Protein AF-A0A0J0ZMI4-F1 (afdb_monomer_lite)

Foldseek 3Di:
DVVLVVVLVVQLVVLVVVLVCCVVPHPPDNVVSVVVSVVSNLVSVCSNVVDDSVVSVVVVVVVVD

Organism: NCBI:txid1409923

Secondary structure (DSSP, 8-state):
-HHHHHHHHHHHHHHHHHHHHHHHH----HHHHHHHHHHHHHHHHHHHHT--HHHHHHHHHHHH-

Radius of gyration: 13.22 Å; chains: 1; bounding box: 33×25×32 Å

Sequence (65 aa):
MIFFVVLFGLLFSVSLFIFLKNFIVHDYSFSENLKSFNNVVIFGVVLLLGINYEKIVSYLELKWN

Structure (mmCIF, N/CA/C/O backbone):
data_AF-A0A0J0ZMI4-F1
#
_entry.id   AF-A0A0J0ZMI4-F1
#
loop_
_atom_site.group_PDB
_atom_site.id
_atom_site.type_symbol
_atom_site.label_atom_id
_atom_site.label_alt_id
_atom_site.label_comp_id
_atom_site.label_asym_id
_atom_site.label_entity_id
_atom_site.label_seq_id
_atom_site.pdbx_PDB_ins_code
_atom_site.Cartn_x
_atom_site.Cartn_y
_atom_site.Cartn_z
_atom_site.occupancy
_atom_site.B_iso_or_equiv
_atom_site.auth_seq_id
_atom_site.auth_comp_id
_atom_site.auth_asym_id
_atom_site.auth_atom_id
_atom_site.pdbx_PDB_model_num
ATOM 1 N N . MET A 1 1 ? -17.460 7.661 7.107 1.00 66.62 1 MET A N 1
ATOM 2 C 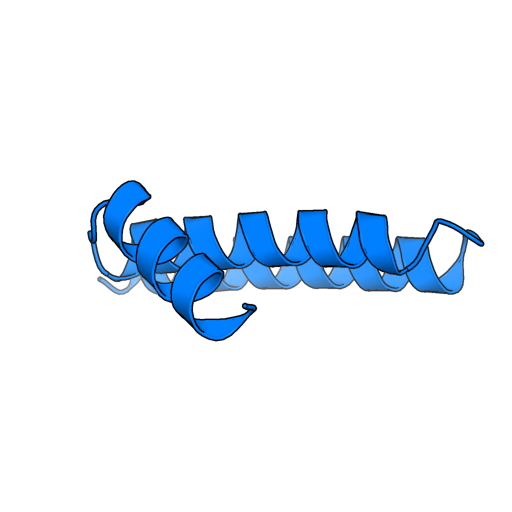CA . MET A 1 1 ? -17.178 6.383 6.414 1.00 66.62 1 MET A CA 1
ATOM 3 C C . MET A 1 1 ? -16.937 6.591 4.918 1.00 66.62 1 MET A C 1
ATOM 5 O O . MET A 1 1 ? -15.817 6.366 4.492 1.00 66.62 1 MET A O 1
ATOM 9 N N . ILE A 1 2 ? -17.894 7.131 4.147 1.00 77.69 2 ILE A N 1
ATOM 10 C CA . ILE A 1 2 ? -17.720 7.428 2.702 1.00 77.69 2 ILE A CA 1
ATOM 11 C C . ILE A 1 2 ? -16.496 8.314 2.410 1.00 77.69 2 ILE A C 1
ATOM 13 O O . ILE A 1 2 ? -15.719 7.999 1.519 1.00 77.69 2 ILE A O 1
ATOM 17 N N . PHE A 1 3 ? -16.272 9.368 3.202 1.00 77.69 3 PHE A N 1
ATOM 18 C CA . PHE A 1 3 ? -15.101 10.243 3.060 1.00 77.69 3 PHE A CA 1
ATOM 19 C C . PHE A 1 3 ? -13.763 9.480 3.105 1.00 77.69 3 PHE A C 1
ATOM 21 O O . PHE A 1 3 ? -12.911 9.681 2.248 1.00 77.69 3 PHE A O 1
ATOM 28 N N . PHE A 1 4 ? -13.603 8.553 4.055 1.00 73.12 4 PHE A N 1
ATOM 29 C CA . PHE A 1 4 ? -12.384 7.749 4.190 1.00 73.12 4 PHE A CA 1
ATOM 30 C C . PHE A 1 4 ? -12.213 6.754 3.039 1.00 73.12 4 PHE A C 1
ATOM 32 O O . PHE A 1 4 ? -11.093 6.531 2.597 1.00 73.12 4 PHE A O 1
ATOM 39 N N . VAL A 1 5 ? -13.313 6.211 2.506 1.00 73.50 5 VAL A N 1
ATOM 40 C CA . VAL A 1 5 ? -13.293 5.339 1.318 1.00 73.50 5 VAL A CA 1
ATOM 41 C C . VAL A 1 5 ? -12.841 6.104 0.076 1.00 73.50 5 VAL A C 1
ATOM 43 O O . VAL A 1 5 ? -11.993 5.619 -0.669 1.00 73.50 5 VAL A O 1
ATOM 46 N N . VAL A 1 6 ? -13.355 7.320 -0.123 1.00 78.12 6 VAL A N 1
ATOM 47 C CA . VAL A 1 6 ? -12.946 8.189 -1.237 1.00 78.12 6 VAL A CA 1
ATOM 48 C C . VAL A 1 6 ? -11.474 8.586 -1.103 1.00 78.12 6 VAL A C 1
ATOM 50 O O . VAL A 1 6 ? -10.726 8.505 -2.076 1.00 78.12 6 VAL A O 1
ATOM 53 N N . LEU A 1 7 ? -11.038 8.954 0.105 1.00 78.81 7 LEU A N 1
ATOM 54 C CA . LEU A 1 7 ? -9.648 9.315 0.378 1.00 78.81 7 LEU A CA 1
ATOM 55 C C . LEU A 1 7 ? -8.695 8.130 0.153 1.00 78.81 7 LEU A C 1
ATOM 57 O O . LEU A 1 7 ? -7.649 8.296 -0.470 1.00 78.81 7 LEU A O 1
ATOM 61 N N . PHE A 1 8 ? -9.078 6.928 0.591 1.00 80.44 8 PHE A N 1
ATOM 62 C CA . PHE A 1 8 ? -8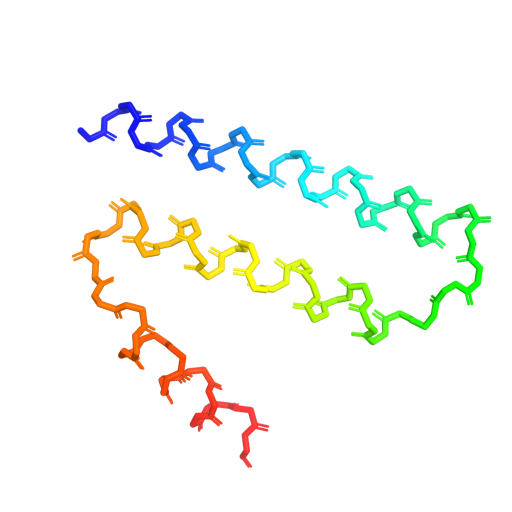.331 5.698 0.328 1.00 80.44 8 PHE A CA 1
ATOM 63 C C . PHE A 1 8 ? -8.223 5.404 -1.167 1.00 80.44 8 PHE A C 1
ATOM 65 O O . PHE A 1 8 ? -7.128 5.139 -1.654 1.00 80.44 8 PHE A O 1
ATOM 72 N N . GLY A 1 9 ? -9.334 5.490 -1.903 1.00 80.12 9 GLY A N 1
ATOM 73 C CA . GLY A 1 9 ? -9.345 5.264 -3.348 1.00 80.12 9 GLY A CA 1
ATOM 74 C C . GLY A 1 9 ? -8.425 6.230 -4.101 1.00 80.12 9 GLY A C 1
ATOM 75 O O . GLY A 1 9 ? -7.701 5.810 -5.006 1.00 80.12 9 GLY A O 1
ATOM 76 N N . LEU A 1 10 ? -8.396 7.502 -3.690 1.00 83.56 10 LEU A N 1
ATOM 77 C CA . LEU A 1 10 ? -7.483 8.515 -4.227 1.00 83.56 10 LEU A CA 1
ATOM 78 C C . LEU A 1 10 ? -6.018 8.184 -3.928 1.00 83.56 10 LEU A C 1
ATOM 80 O O . LEU A 1 10 ? -5.207 8.141 -4.852 1.00 83.56 10 LEU A O 1
ATOM 84 N N . LEU A 1 11 ? -5.685 7.906 -2.664 1.00 82.31 11 LEU A N 1
ATOM 85 C CA . LEU A 1 11 ? -4.320 7.561 -2.253 1.00 82.31 11 LEU A CA 1
ATOM 86 C C . LEU A 1 11 ? -3.823 6.295 -2.963 1.00 82.31 11 LEU A C 1
ATOM 88 O O . LEU A 1 11 ? -2.724 6.290 -3.512 1.00 82.31 11 LEU A O 1
ATOM 92 N N . PHE A 1 12 ? -4.661 5.260 -3.032 1.00 82.38 12 PHE A N 1
ATOM 93 C CA . PHE A 1 12 ? -4.357 4.015 -3.731 1.00 82.38 12 PHE A CA 1
ATOM 94 C C . PHE A 1 12 ? -4.082 4.248 -5.219 1.00 82.38 12 PHE A C 1
ATOM 96 O O . PHE A 1 12 ? -3.071 3.781 -5.741 1.00 82.38 12 PHE A O 1
ATOM 103 N N . SER A 1 13 ? -4.950 5.004 -5.897 1.00 80.62 13 SER A N 1
ATOM 104 C CA . SER A 1 13 ? -4.820 5.266 -7.335 1.00 80.62 13 SER A CA 1
ATOM 105 C C . SER A 1 13 ? -3.558 6.067 -7.661 1.00 80.62 13 SER A C 1
ATOM 107 O O . SER A 1 13 ? -2.855 5.742 -8.619 1.00 80.62 13 SER A O 1
ATOM 109 N N . VAL A 1 14 ? -3.227 7.075 -6.846 1.00 84.12 14 VAL A N 1
ATOM 110 C CA . VAL A 1 14 ? -2.001 7.876 -7.007 1.00 84.12 14 VAL A CA 1
ATOM 111 C C . VAL A 1 14 ? -0.756 7.015 -6.788 1.00 84.12 14 VAL A C 1
ATOM 113 O O . VAL A 1 14 ? 0.164 7.048 -7.607 1.00 84.12 14 VAL A O 1
ATOM 116 N N . SER A 1 15 ? -0.729 6.201 -5.733 1.00 81.38 15 SER A N 1
ATOM 117 C CA . SER A 1 15 ? 0.401 5.309 -5.459 1.00 81.38 15 SER A CA 1
ATOM 118 C C . SER A 1 15 ? 0.577 4.234 -6.526 1.00 81.38 15 SER A C 1
ATOM 120 O O . SER A 1 15 ? 1.710 3.950 -6.910 1.00 81.38 15 SER A O 1
ATOM 122 N N . LEU A 1 16 ? -0.518 3.674 -7.047 1.00 80.31 16 LEU A N 1
ATOM 123 C CA . LEU A 1 16 ? -0.482 2.689 -8.129 1.00 80.31 16 LEU A CA 1
ATOM 124 C C . LEU A 1 16 ? 0.085 3.310 -9.410 1.00 80.31 16 LEU A C 1
ATOM 126 O O . LEU A 1 16 ? 0.921 2.703 -10.077 1.00 80.31 16 LEU A O 1
ATOM 130 N N . PHE A 1 17 ? -0.327 4.538 -9.728 1.00 82.94 17 PHE A N 1
ATOM 131 C CA . PHE A 1 17 ? 0.185 5.271 -10.882 1.00 82.94 17 PHE A CA 1
ATOM 132 C C . PHE A 1 17 ? 1.689 5.550 -10.768 1.00 82.94 17 PHE A C 1
ATOM 134 O O . PHE A 1 17 ? 2.427 5.337 -11.729 1.00 82.94 17 PHE A O 1
ATOM 141 N N . ILE A 1 18 ? 2.162 5.976 -9.591 1.00 81.38 18 ILE A N 1
ATOM 142 C CA . ILE A 1 18 ? 3.593 6.205 -9.336 1.00 81.38 18 ILE A CA 1
ATOM 143 C C . ILE A 1 18 ? 4.379 4.893 -9.428 1.00 81.38 18 ILE A C 1
ATOM 145 O O . ILE A 1 18 ? 5.428 4.865 -10.067 1.00 81.38 18 ILE A O 1
ATOM 149 N N . PHE A 1 19 ? 3.862 3.804 -8.852 1.00 80.62 19 PHE A N 1
ATOM 150 C CA . PHE A 1 19 ? 4.477 2.479 -8.934 1.00 80.62 19 PHE A CA 1
ATOM 151 C C . PHE A 1 19 ? 4.625 2.014 -10.388 1.00 80.62 19 PHE A C 1
ATOM 153 O O . PHE A 1 19 ? 5.725 1.667 -10.810 1.00 80.62 19 PHE A O 1
ATOM 160 N N . LEU A 1 20 ? 3.546 2.076 -11.177 1.00 79.19 20 LEU A N 1
ATOM 161 C CA . LEU A 1 20 ? 3.549 1.700 -12.594 1.00 79.19 20 LEU A CA 1
ATOM 162 C C . LEU A 1 20 ? 4.485 2.586 -13.419 1.00 79.19 20 LEU A C 1
ATOM 164 O O . LEU A 1 20 ? 5.247 2.078 -14.236 1.00 79.19 20 LEU A O 1
ATOM 168 N N . LYS A 1 21 ? 4.469 3.903 -13.190 1.00 80.31 21 LYS A N 1
ATOM 169 C CA . LYS A 1 21 ? 5.376 4.835 -13.867 1.00 80.31 21 LYS A CA 1
ATOM 170 C C . LYS A 1 21 ? 6.832 4.511 -13.546 1.00 80.31 21 LYS A C 1
ATOM 172 O O . LYS A 1 21 ? 7.643 4.440 -14.464 1.00 80.31 21 LYS A O 1
ATOM 177 N N . ASN A 1 22 ? 7.161 4.304 -12.273 1.00 75.06 22 ASN A N 1
ATOM 178 C CA . ASN A 1 22 ? 8.524 3.981 -11.869 1.00 75.06 22 ASN A CA 1
ATOM 179 C C . ASN A 1 22 ? 8.958 2.610 -12.393 1.00 75.06 22 ASN A C 1
ATOM 181 O O . ASN A 1 22 ? 10.120 2.474 -12.736 1.00 75.06 22 ASN A O 1
ATOM 185 N N . PHE A 1 23 ? 8.045 1.641 -12.497 1.00 69.62 23 PHE A N 1
ATOM 186 C CA . PHE A 1 23 ? 8.308 0.319 -13.072 1.00 69.62 23 PHE A CA 1
ATOM 187 C C . PHE A 1 23 ? 8.543 0.355 -14.590 1.00 69.62 23 PHE A C 1
ATOM 189 O O . PHE A 1 23 ? 9.363 -0.396 -15.102 1.00 69.62 23 PHE A O 1
ATOM 196 N N . ILE A 1 24 ? 7.824 1.217 -15.317 1.00 70.56 24 ILE A N 1
ATOM 197 C CA . ILE A 1 24 ? 7.918 1.317 -16.782 1.00 70.56 24 ILE A CA 1
ATOM 198 C C . ILE A 1 24 ? 9.098 2.198 -17.219 1.00 70.56 24 ILE A C 1
ATOM 200 O O . ILE A 1 24 ? 9.739 1.908 -18.226 1.00 70.56 24 ILE A O 1
ATOM 204 N N . VAL A 1 25 ? 9.352 3.306 -16.515 1.00 67.06 25 VAL A N 1
ATOM 205 C CA . VAL A 1 25 ? 10.287 4.357 -16.964 1.00 67.06 25 VAL A CA 1
ATOM 206 C C . VAL A 1 25 ? 11.697 4.161 -16.417 1.00 67.06 25 VAL A C 1
ATOM 208 O O . VAL A 1 25 ? 12.662 4.567 -17.062 1.00 67.06 25 VAL A O 1
ATOM 211 N N . HIS A 1 26 ? 11.836 3.556 -15.241 1.00 56.72 26 HIS A N 1
ATOM 212 C CA . HIS A 1 26 ? 13.132 3.354 -14.621 1.00 56.72 26 HIS A CA 1
ATOM 213 C C . HIS A 1 26 ? 13.322 1.889 -14.245 1.00 56.72 26 HIS A C 1
ATOM 215 O O . HIS A 1 26 ? 12.430 1.253 -13.699 1.00 56.72 26 HIS A O 1
ATOM 221 N N . ASP A 1 27 ? 14.538 1.386 -14.435 1.00 56.94 27 ASP A N 1
ATOM 222 C CA . ASP A 1 27 ? 15.008 0.102 -13.900 1.00 56.94 27 ASP A CA 1
ATOM 223 C C . ASP A 1 27 ? 15.229 0.201 -12.369 1.00 56.94 27 ASP A C 1
ATOM 225 O O . ASP A 1 27 ? 16.236 -0.229 -11.810 1.00 56.94 27 ASP A O 1
ATOM 229 N N . TYR A 1 28 ? 14.320 0.895 -11.673 1.00 56.28 28 TYR A N 1
ATOM 230 C CA . TYR A 1 28 ? 14.306 0.968 -10.220 1.00 56.28 28 TYR A CA 1
ATOM 231 C C . TYR A 1 28 ? 13.996 -0.428 -9.696 1.00 56.28 28 TYR A C 1
ATOM 233 O O . TYR A 1 28 ? 13.031 -1.056 -10.135 1.00 56.28 28 TYR A O 1
ATOM 241 N N . SER A 1 29 ? 14.790 -0.875 -8.720 1.00 64.56 29 SER A N 1
ATOM 242 C CA . SER A 1 29 ? 14.579 -2.107 -7.963 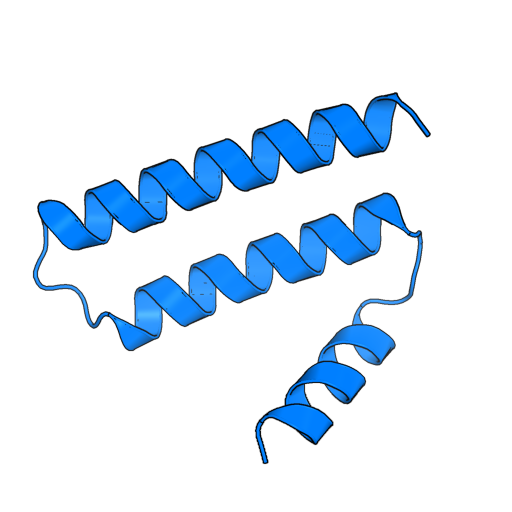1.00 64.56 29 SER A CA 1
ATOM 243 C C . SER A 1 29 ? 13.086 -2.321 -7.695 1.00 64.56 29 SER A C 1
ATOM 245 O O . SER A 1 29 ? 12.470 -1.616 -6.889 1.00 64.56 29 SER A O 1
ATOM 247 N N . PHE A 1 30 ? 12.493 -3.295 -8.394 1.00 66.50 30 PHE A N 1
ATOM 248 C CA . PHE A 1 30 ? 11.081 -3.665 -8.260 1.00 66.50 30 PHE A CA 1
ATOM 249 C C . PHE A 1 30 ? 10.699 -3.845 -6.785 1.00 66.50 30 PHE A C 1
ATOM 251 O O . PHE A 1 30 ? 9.638 -3.405 -6.351 1.00 66.50 30 PHE A O 1
ATOM 258 N N . SER A 1 31 ? 11.625 -4.406 -6.004 1.00 65.00 31 SER A N 1
ATOM 259 C CA . SER A 1 31 ? 11.536 -4.594 -4.557 1.00 65.00 31 SER A CA 1
ATOM 260 C C . SER A 1 31 ? 11.307 -3.290 -3.777 1.00 65.00 31 SER A C 1
ATOM 262 O O . SER A 1 31 ? 10.427 -3.248 -2.914 1.00 65.00 31 SER A O 1
ATOM 264 N N . GLU A 1 32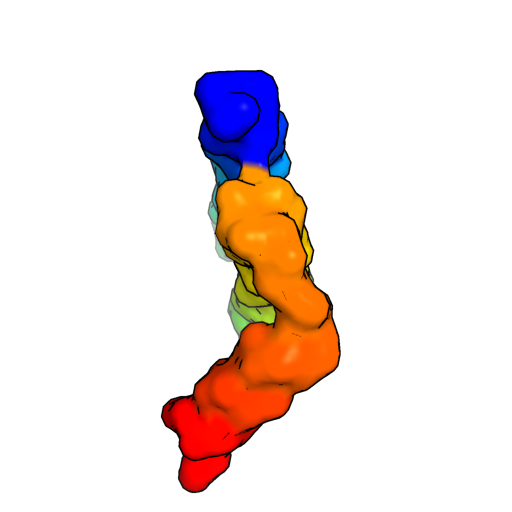 ? 12.042 -2.217 -4.074 1.00 69.31 32 GLU A N 1
ATOM 265 C CA . GLU A 1 32 ? 11.935 -0.950 -3.335 1.00 69.31 32 GLU A CA 1
ATOM 266 C C . GLU A 1 32 ? 10.631 -0.213 -3.653 1.00 69.31 32 GLU A C 1
ATOM 268 O O . GLU A 1 32 ? 9.941 0.267 -2.747 1.00 69.31 32 GLU A O 1
ATOM 273 N N . ASN A 1 33 ? 10.238 -0.199 -4.930 1.00 70.44 33 ASN A N 1
ATOM 274 C CA . ASN A 1 33 ? 8.957 0.366 -5.354 1.00 70.44 33 ASN A CA 1
ATOM 275 C C . ASN A 1 33 ? 7.772 -0.407 -4.755 1.00 70.44 33 ASN A C 1
ATOM 277 O O . ASN A 1 33 ? 6.795 0.208 -4.321 1.00 70.44 33 ASN A O 1
ATOM 281 N N . LEU A 1 34 ? 7.865 -1.740 -4.676 1.00 69.69 34 LEU A N 1
ATOM 282 C CA . LEU A 1 34 ? 6.812 -2.584 -4.108 1.00 69.69 34 LEU A CA 1
ATOM 283 C C . LEU A 1 34 ? 6.666 -2.359 -2.598 1.00 69.69 34 LEU A C 1
ATOM 285 O O . LEU A 1 34 ? 5.548 -2.295 -2.088 1.00 69.69 34 LEU A O 1
ATOM 289 N N . LYS A 1 35 ? 7.784 -2.169 -1.886 1.00 76.44 35 LYS A N 1
ATOM 290 C CA . LYS A 1 35 ? 7.786 -1.851 -0.451 1.00 76.44 35 LYS A CA 1
ATOM 291 C C . LYS A 1 35 ? 7.139 -0.491 -0.171 1.00 76.44 35 LYS A C 1
ATOM 293 O O . LYS A 1 35 ? 6.319 -0.377 0.739 1.00 76.44 35 LYS A O 1
ATOM 298 N N . SER A 1 36 ? 7.456 0.518 -0.984 1.00 72.88 36 SER A N 1
ATOM 299 C CA . SER A 1 36 ? 6.852 1.853 -0.889 1.00 72.88 36 SER A CA 1
ATOM 300 C C . SER A 1 36 ? 5.343 1.820 -1.170 1.00 72.88 36 SER A C 1
ATOM 302 O O . SER A 1 36 ? 4.555 2.371 -0.401 1.00 72.88 36 SER A O 1
ATOM 304 N N . PHE A 1 37 ? 4.920 1.090 -2.208 1.00 76.12 37 PHE A N 1
ATOM 305 C CA . PHE A 1 37 ? 3.503 0.888 -2.519 1.00 76.12 37 PHE A CA 1
ATOM 306 C C . PHE A 1 37 ? 2.761 0.174 -1.378 1.00 76.12 37 PHE A C 1
ATOM 308 O O . PHE A 1 37 ? 1.729 0.668 -0.920 1.00 76.12 37 PHE A O 1
ATOM 315 N N . ASN A 1 38 ? 3.313 -0.926 -0.853 1.00 77.38 38 ASN A N 1
ATOM 316 C CA . ASN A 1 38 ? 2.721 -1.659 0.271 1.00 77.38 38 ASN A CA 1
ATOM 317 C C . ASN A 1 38 ? 2.523 -0.772 1.506 1.00 77.38 38 ASN A C 1
ATOM 319 O O . ASN A 1 38 ? 1.453 -0.809 2.110 1.00 77.38 38 ASN A O 1
ATOM 323 N N . ASN A 1 39 ? 3.505 0.062 1.858 1.00 76.12 39 ASN A N 1
ATOM 324 C CA . ASN A 1 39 ? 3.391 0.956 3.013 1.00 76.12 39 ASN A CA 1
ATOM 325 C C . ASN A 1 39 ? 2.225 1.948 2.874 1.00 76.12 39 ASN A C 1
ATOM 327 O O . ASN A 1 39 ? 1.500 2.183 3.843 1.00 76.12 39 ASN A O 1
ATOM 331 N N . VAL A 1 40 ? 1.996 2.497 1.676 1.00 75.69 40 VAL A N 1
ATOM 332 C CA . VAL A 1 40 ? 0.879 3.429 1.446 1.00 75.69 40 VAL A CA 1
ATOM 333 C C . VAL A 1 40 ? -0.471 2.710 1.474 1.00 75.69 40 VAL A C 1
ATOM 335 O O . VAL A 1 40 ? -1.433 3.235 2.037 1.00 75.69 40 VAL A O 1
ATOM 338 N N . VAL A 1 41 ? -0.546 1.487 0.941 1.00 75.94 41 VAL A N 1
ATOM 339 C CA . VAL A 1 41 ? -1.760 0.659 1.026 1.00 75.94 41 VAL A CA 1
ATOM 340 C C . VAL A 1 41 ? -2.098 0.344 2.486 1.00 75.94 41 VAL A C 1
ATOM 342 O O . VAL A 1 41 ? -3.246 0.514 2.895 1.00 75.94 41 VAL A O 1
ATOM 345 N N . ILE A 1 42 ? -1.106 -0.040 3.294 1.00 74.56 42 ILE A N 1
ATOM 346 C CA . ILE A 1 42 ? -1.270 -0.320 4.730 1.00 74.56 42 ILE A CA 1
ATOM 347 C C . ILE A 1 42 ? -1.765 0.917 5.481 1.00 74.56 42 ILE A C 1
ATOM 349 O O . ILE A 1 42 ? -2.730 0.834 6.242 1.00 74.56 42 ILE A O 1
ATOM 353 N N . PHE A 1 43 ? -1.150 2.075 5.235 1.00 72.75 43 PHE A N 1
ATOM 354 C CA . PHE A 1 43 ? -1.585 3.346 5.813 1.00 72.75 43 PHE A CA 1
ATOM 355 C C . PHE A 1 43 ? -3.032 3.686 5.428 1.00 72.75 43 PHE A C 1
ATOM 357 O O . PHE A 1 43 ? -3.831 4.113 6.264 1.00 72.75 43 PHE A O 1
ATOM 364 N N . GLY A 1 44 ? -3.399 3.433 4.174 1.00 71.25 44 GLY A N 1
ATOM 365 C CA . GLY A 1 44 ? -4.762 3.597 3.699 1.00 71.25 44 GLY A CA 1
ATOM 366 C C . GLY A 1 44 ? -5.766 2.677 4.408 1.00 71.25 44 GLY A C 1
ATOM 367 O O . GLY A 1 44 ? -6.844 3.130 4.791 1.00 71.25 44 GLY A O 1
ATOM 368 N N . VAL A 1 45 ? -5.410 1.410 4.637 1.00 70.00 45 VAL A N 1
ATOM 369 C CA . VAL A 1 45 ? -6.245 0.439 5.370 1.00 70.00 45 VAL A CA 1
ATOM 370 C C . VAL A 1 45 ? -6.427 0.852 6.835 1.00 70.00 45 VAL A C 1
ATOM 372 O O . VAL A 1 45 ? -7.536 0.766 7.363 1.00 70.00 45 VAL A O 1
ATOM 375 N N . VAL A 1 46 ? -5.371 1.362 7.474 1.00 71.62 46 VAL A N 1
ATOM 376 C CA . VAL A 1 46 ? -5.411 1.948 8.826 1.00 71.62 46 VAL A CA 1
ATOM 377 C C . VAL A 1 46 ? -6.401 3.107 8.900 1.00 71.62 46 VAL A C 1
ATOM 379 O O . VAL A 1 46 ? -7.261 3.125 9.780 1.00 71.62 46 VAL A O 1
ATOM 382 N N . LEU A 1 47 ? -6.333 4.036 7.943 1.00 67.56 47 LEU A N 1
ATOM 383 C CA . LEU A 1 47 ? -7.259 5.168 7.832 1.00 67.56 47 LEU A CA 1
ATOM 384 C C . LEU A 1 47 ? -8.713 4.725 7.635 1.00 67.56 47 LEU A C 1
ATOM 386 O O . LEU A 1 47 ? -9.627 5.348 8.173 1.00 67.56 47 LEU A O 1
ATOM 390 N N . LEU A 1 48 ? -8.932 3.667 6.853 1.00 68.06 48 LEU A N 1
ATOM 391 C CA . LEU A 1 48 ? -10.266 3.215 6.462 1.00 68.06 48 LEU A CA 1
ATOM 392 C C . LEU A 1 48 ? -10.963 2.405 7.558 1.00 68.06 48 LEU A C 1
ATOM 394 O O . LEU A 1 48 ? -12.173 2.535 7.744 1.00 68.06 48 LEU A O 1
ATOM 398 N N . LEU A 1 49 ? -10.202 1.584 8.282 1.00 68.06 49 LEU A N 1
ATOM 399 C CA . LEU A 1 49 ? -10.717 0.734 9.354 1.00 68.06 49 LEU A CA 1
ATOM 400 C C . LEU A 1 49 ? -10.575 1.374 10.746 1.00 68.06 49 LEU A C 1
ATOM 402 O O . LEU A 1 49 ? -11.122 0.844 11.710 1.00 68.06 49 LEU A O 1
ATOM 406 N N . GLY A 1 50 ? -9.848 2.492 10.872 1.00 63.25 50 GLY A N 1
ATOM 407 C CA . GLY A 1 50 ? -9.534 3.113 12.164 1.00 63.25 50 GLY A CA 1
ATOM 408 C C . GLY A 1 50 ? -8.698 2.206 13.077 1.00 63.25 50 GLY A C 1
ATOM 409 O O . GLY A 1 50 ? -8.740 2.341 14.298 1.00 63.25 50 GLY A O 1
ATOM 410 N N . ILE A 1 51 ? -7.987 1.236 12.497 1.00 65.19 51 ILE A N 1
ATOM 411 C CA . ILE A 1 51 ? -7.217 0.220 13.223 1.00 65.19 51 ILE A CA 1
ATOM 412 C C . ILE A 1 51 ? -5.799 0.739 13.456 1.0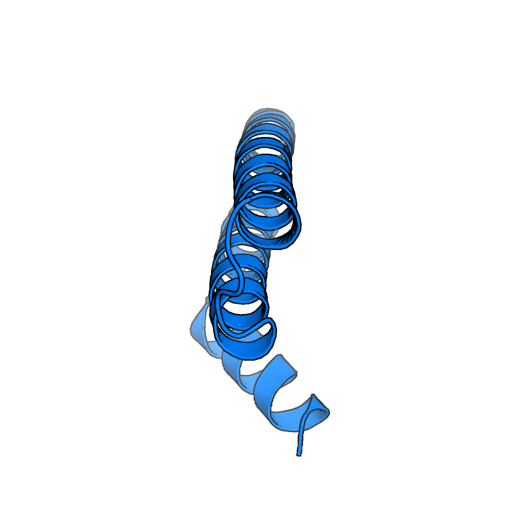0 65.19 51 ILE A C 1
ATOM 414 O O . ILE A 1 51 ? -5.209 1.345 12.572 1.00 65.19 51 ILE A O 1
ATOM 418 N N . ASN A 1 52 ? -5.225 0.466 14.630 1.00 65.88 52 ASN A N 1
ATOM 419 C CA . ASN A 1 52 ? -3.853 0.854 14.961 1.00 65.88 52 ASN A CA 1
ATOM 420 C C . ASN A 1 52 ? -2.836 0.281 13.943 1.00 65.88 52 ASN A C 1
ATOM 422 O O . ASN A 1 52 ? -2.788 -0.933 13.727 1.00 65.88 52 ASN A O 1
ATOM 426 N N . TYR A 1 53 ? -2.012 1.161 13.364 1.00 64.00 53 TYR A N 1
ATOM 427 C CA . TYR A 1 53 ? -0.959 0.846 12.392 1.00 64.00 53 TYR A CA 1
ATOM 428 C C . TYR A 1 53 ? -0.020 -0.265 12.876 1.00 64.00 53 TYR A C 1
ATOM 430 O O . TYR A 1 53 ? 0.258 -1.199 12.125 1.00 64.00 53 TYR A O 1
ATOM 438 N N . GLU A 1 54 ? 0.373 -0.241 14.153 1.00 63.91 54 GLU A N 1
ATOM 439 C CA . GLU A 1 54 ? 1.267 -1.251 14.740 1.00 63.91 54 GLU A CA 1
ATOM 440 C C . GLU A 1 54 ? 0.688 -2.671 14.668 1.00 63.91 54 GLU A C 1
ATOM 442 O O . GLU A 1 54 ? 1.406 -3.631 14.388 1.00 63.91 54 GLU A O 1
ATOM 447 N N . LYS A 1 55 ? -0.633 -2.816 14.847 1.00 66.50 55 LYS A N 1
ATOM 448 C CA . LYS A 1 55 ? -1.307 -4.121 14.761 1.00 66.50 55 LYS A CA 1
ATOM 449 C C . LYS A 1 55 ? -1.317 -4.677 13.341 1.00 66.50 55 LYS A C 1
ATOM 451 O O . LYS A 1 55 ? -1.221 -5.889 13.180 1.00 66.50 55 LYS A O 1
ATOM 456 N N . ILE A 1 56 ? -1.449 -3.822 12.326 1.00 66.69 56 ILE A N 1
ATOM 457 C CA . ILE A 1 56 ? -1.472 -4.258 10.922 1.00 66.69 56 ILE A CA 1
ATOM 458 C C . ILE A 1 56 ? -0.065 -4.621 10.447 1.00 66.69 56 ILE A C 1
ATOM 460 O O . ILE A 1 56 ? 0.097 -5.655 9.801 1.00 66.69 56 ILE A O 1
ATOM 464 N N . VAL A 1 57 ? 0.947 -3.825 10.807 1.00 65.44 57 VAL A N 1
ATOM 465 C CA . VAL A 1 57 ? 2.351 -4.135 10.492 1.00 65.44 57 VAL A CA 1
ATOM 466 C C . VAL A 1 57 ? 2.755 -5.471 11.113 1.00 65.44 57 VAL A C 1
ATOM 468 O O . VAL A 1 57 ? 3.236 -6.341 10.394 1.00 65.44 57 VAL A O 1
ATOM 471 N N . SER A 1 58 ? 2.440 -5.691 12.394 1.00 65.94 58 SER A N 1
ATOM 472 C CA . SER A 1 58 ? 2.682 -6.975 13.064 1.00 65.94 58 SER A CA 1
ATOM 473 C C . SER A 1 58 ? 1.998 -8.154 12.355 1.00 65.94 58 SER A C 1
ATOM 475 O O . SER A 1 58 ? 2.612 -9.204 12.176 1.00 65.94 58 SER A O 1
ATOM 477 N N . TYR A 1 59 ? 0.752 -7.986 11.897 1.00 62.72 59 TYR A N 1
ATOM 478 C CA . TYR A 1 59 ? 0.022 -9.030 11.166 1.00 62.72 59 TYR A CA 1
ATOM 479 C C . TYR A 1 59 ? 0.634 -9.354 9.797 1.00 62.72 59 TYR A C 1
ATOM 481 O O . TYR A 1 59 ? 0.529 -10.486 9.326 1.00 62.72 59 TYR A O 1
ATOM 489 N N . LEU A 1 60 ? 1.233 -8.362 9.136 1.00 62.34 60 LEU A N 1
ATOM 490 C CA . LEU A 1 60 ? 1.859 -8.530 7.827 1.00 62.34 60 LEU A CA 1
ATOM 491 C C . LEU A 1 60 ? 3.268 -9.110 7.938 1.00 62.34 60 LEU A C 1
ATOM 493 O O . LEU A 1 60 ? 3.598 -9.995 7.154 1.00 62.34 60 LEU A O 1
ATOM 497 N N . GLU A 1 61 ? 4.052 -8.694 8.933 1.00 59.09 61 GLU A N 1
ATOM 498 C CA . GLU A 1 61 ? 5.356 -9.298 9.237 1.00 59.09 61 GLU A CA 1
ATOM 499 C C . GLU A 1 61 ? 5.217 -10.778 9.622 1.00 59.09 61 GLU A C 1
ATOM 501 O O . GLU A 1 61 ? 5.977 -11.606 9.130 1.00 59.09 61 GLU A O 1
ATOM 506 N N . LEU A 1 62 ? 4.185 -11.142 10.395 1.00 54.59 62 LEU A N 1
ATOM 507 C CA . LEU A 1 62 ? 3.867 -12.540 10.729 1.00 54.59 62 LEU A CA 1
ATOM 508 C C . LEU A 1 62 ? 3.480 -13.407 9.523 1.00 54.59 62 LEU A C 1
ATOM 510 O O . LEU A 1 62 ? 3.514 -14.628 9.626 1.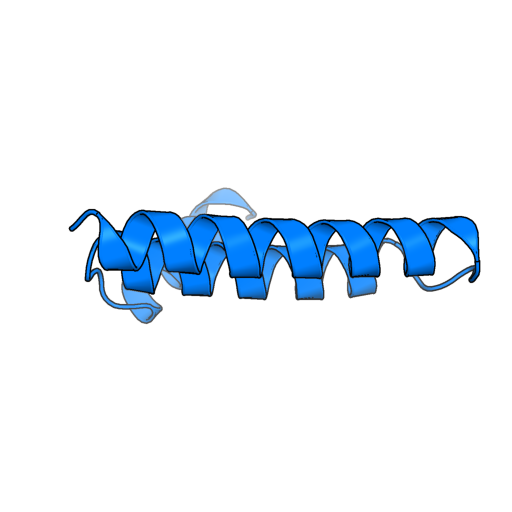00 54.59 62 LEU A O 1
ATOM 514 N N . LYS A 1 63 ? 3.053 -12.802 8.411 1.00 44.34 63 LYS A N 1
ATOM 515 C CA . LYS A 1 63 ? 2.592 -13.529 7.218 1.00 44.34 63 LYS A CA 1
ATOM 516 C C . LYS A 1 63 ? 3.659 -13.620 6.123 1.00 44.34 63 LYS A C 1
ATOM 518 O O . LYS A 1 63 ? 3.469 -14.360 5.162 1.00 44.34 63 LYS A O 1
ATOM 523 N N . TRP A 1 64 ? 4.725 -12.830 6.238 1.00 44.44 64 TRP A N 1
ATOM 524 C CA . TRP A 1 64 ? 5.838 -12.760 5.285 1.00 44.44 64 TRP A CA 1
ATOM 525 C C . TRP A 1 64 ? 7.113 -13.459 5.784 1.00 44.44 64 TRP A C 1
ATOM 527 O O . TRP A 1 64 ? 8.105 -13.475 5.056 1.00 44.44 64 TRP A O 1
ATOM 537 N N . ASN A 1 65 ? 7.074 -14.039 6.985 1.00 43.47 65 ASN A N 1
ATOM 538 C CA . ASN A 1 65 ? 8.114 -14.882 7.576 1.00 43.47 65 ASN A CA 1
ATOM 539 C C . ASN A 1 65 ? 7.610 -16.328 7.666 1.00 43.47 65 ASN A C 1
ATOM 541 O O . ASN A 1 65 ? 8.421 -17.250 7.442 1.00 43.47 65 ASN A O 1
#

pLDDT: mean 70.39, std 9.42, range [43.47, 84.12]